Protein AF-A0A355AV39-F1 (afdb_monomer_lite)

Foldseek 3Di:
DDDVVVVVVCVVVVVVVCVVPPDDDDDDDPPPVVLLLVLCVVPPQQAEDRPPPCNPHHDVVDYHPVRLVVDPCSVVVVVVVDDPPDDDSD

Structure (mmCIF, N/CA/C/O backbone):
data_AF-A0A355AV39-F1
#
_entry.id  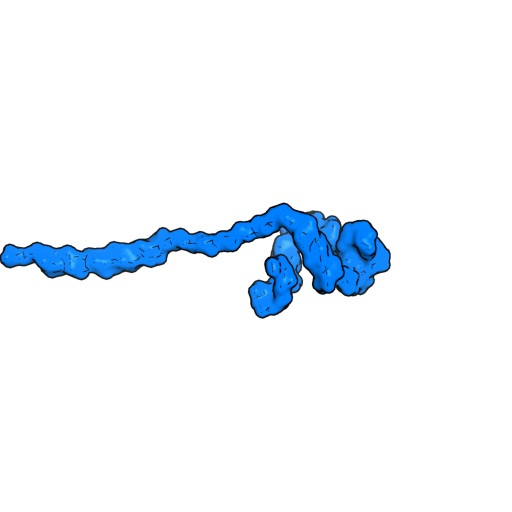 AF-A0A355AV39-F1
#
loop_
_atom_site.group_PDB
_atom_site.id
_atom_site.type_symbol
_atom_site.label_atom_id
_atom_site.label_alt_id
_atom_site.label_comp_id
_atom_site.label_asym_id
_atom_site.label_entity_id
_atom_site.label_seq_id
_atom_site.pdbx_PDB_ins_code
_atom_site.Cartn_x
_atom_site.Cartn_y
_atom_site.Cartn_z
_atom_site.occupancy
_atom_site.B_iso_or_equiv
_atom_site.auth_seq_id
_atom_site.auth_comp_id
_atom_site.auth_asym_id
_atom_site.auth_atom_id
_atom_site.pdbx_PDB_model_num
ATOM 1 N N . MET A 1 1 ? -45.903 6.192 47.397 1.00 52.38 1 MET A N 1
ATOM 2 C CA . MET A 1 1 ? -44.627 5.733 47.996 1.00 52.38 1 MET A CA 1
ATOM 3 C C 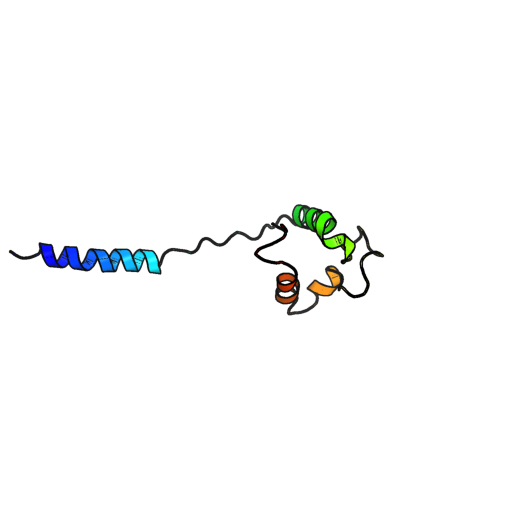. MET A 1 1 ? -44.412 4.323 47.429 1.00 52.38 1 MET A C 1
ATOM 5 O O . MET A 1 1 ? -45.303 3.527 47.646 1.00 52.38 1 MET A O 1
ATOM 9 N N . THR A 1 2 ? -43.465 3.933 46.565 1.00 56.19 2 THR A N 1
ATOM 10 C CA . THR A 1 2 ? -42.033 4.273 46.424 1.00 56.19 2 THR A CA 1
ATOM 11 C C . THR A 1 2 ? -41.422 3.710 45.103 1.00 56.19 2 THR A C 1
ATOM 13 O O . THR A 1 2 ? -40.370 3.088 45.144 1.00 56.19 2 THR A O 1
ATOM 16 N N . ASN A 1 3 ? -42.019 3.893 43.913 1.00 55.41 3 ASN A N 1
ATOM 17 C CA . ASN A 1 3 ? -41.439 3.327 42.661 1.00 55.41 3 ASN A CA 1
ATOM 18 C C . ASN A 1 3 ? -40.601 4.306 41.811 1.00 55.41 3 ASN A C 1
ATOM 20 O O . ASN A 1 3 ? -39.825 3.882 40.956 1.00 55.41 3 ASN A O 1
ATOM 24 N N . LEU A 1 4 ? -40.687 5.612 42.083 1.00 56.81 4 LEU A N 1
ATOM 25 C CA . LEU A 1 4 ? -39.923 6.643 41.371 1.00 56.81 4 LEU A CA 1
ATOM 26 C C . LEU A 1 4 ? -38.379 6.554 41.529 1.00 56.81 4 LEU A C 1
ATOM 28 O O . LEU A 1 4 ? -37.689 6.813 40.543 1.00 56.81 4 LEU A O 1
ATOM 32 N N . PRO A 1 5 ? -37.788 6.146 42.681 1.00 58.72 5 PRO A N 1
ATOM 33 C CA . PRO A 1 5 ? -36.327 6.093 42.816 1.00 58.72 5 PRO A CA 1
ATOM 34 C C . PRO A 1 5 ? -35.686 4.866 42.144 1.00 58.72 5 PRO A C 1
ATOM 36 O O . PRO A 1 5 ? -34.476 4.860 41.924 1.00 58.72 5 PRO A O 1
ATOM 39 N N . PHE A 1 6 ? -36.470 3.831 41.813 1.00 58.81 6 PHE A N 1
ATOM 40 C CA . PHE A 1 6 ? -35.964 2.625 41.149 1.00 58.81 6 PHE A CA 1
ATOM 41 C C . PHE A 1 6 ? -35.763 2.855 39.646 1.00 58.81 6 PHE A C 1
ATOM 43 O O . PHE A 1 6 ? -34.705 2.546 39.105 1.00 58.81 6 PHE A O 1
ATOM 50 N N . ILE A 1 7 ? -36.740 3.492 38.992 1.00 59.88 7 ILE A N 1
ATOM 51 C CA . ILE A 1 7 ? -36.674 3.824 37.562 1.00 59.88 7 ILE A CA 1
ATOM 52 C C . ILE A 1 7 ? -35.532 4.817 37.298 1.00 59.88 7 ILE A C 1
ATOM 54 O O . ILE A 1 7 ? -34.736 4.601 36.390 1.00 59.88 7 ILE A O 1
ATOM 58 N N . LEU A 1 8 ? -35.374 5.845 38.142 1.00 58.47 8 LEU A N 1
ATOM 59 C CA . LEU A 1 8 ? -34.324 6.864 37.998 1.00 58.47 8 LEU A CA 1
ATOM 60 C C . LEU A 1 8 ? -32.894 6.298 38.158 1.00 58.47 8 LEU A C 1
ATOM 62 O O . LEU A 1 8 ? -31.955 6.838 37.579 1.00 58.47 8 LEU A O 1
ATOM 66 N N . ARG A 1 9 ? -32.726 5.182 38.886 1.00 59.34 9 ARG A N 1
ATOM 67 C CA . ARG A 1 9 ? -31.445 4.458 39.022 1.00 59.34 9 ARG A CA 1
ATOM 68 C C . ARG A 1 9 ? -31.098 3.573 37.821 1.00 59.34 9 ARG A C 1
ATOM 70 O O . ARG A 1 9 ? -29.923 3.285 37.626 1.00 59.34 9 ARG A O 1
ATOM 77 N N . LEU A 1 10 ? -32.080 3.169 37.015 1.00 59.78 10 LEU A N 1
ATOM 78 C CA . LEU A 1 10 ? -31.867 2.341 35.820 1.00 59.78 10 LEU A CA 1
ATOM 79 C C . LEU A 1 10 ? -31.503 3.169 34.578 1.00 59.78 10 LEU A C 1
ATOM 81 O O . LEU A 1 10 ? -30.803 2.673 33.700 1.00 59.78 10 LEU A O 1
ATOM 85 N N . ILE A 1 11 ? -31.911 4.440 34.525 1.00 64.62 11 ILE A N 1
ATOM 86 C CA . ILE A 1 11 ? -31.595 5.375 33.429 1.00 64.62 11 ILE A CA 1
ATOM 87 C C . ILE A 1 11 ? -30.083 5.484 33.136 1.00 64.62 11 ILE A C 1
ATOM 89 O O . ILE A 1 11 ? -29.713 5.349 31.967 1.00 64.62 11 ILE A O 1
ATOM 93 N N . PRO A 1 12 ? -29.180 5.666 34.124 1.00 65.25 12 PRO A N 1
ATOM 94 C CA . PRO A 1 12 ? -27.744 5.710 33.846 1.00 65.25 12 PRO A CA 1
ATOM 95 C C . PRO A 1 12 ? -27.193 4.365 33.355 1.00 65.25 12 PRO A C 1
ATOM 97 O O . PRO A 1 12 ? -26.303 4.353 32.510 1.00 65.25 12 PRO A O 1
ATOM 100 N N . CYS A 1 13 ? -27.744 3.235 33.813 1.00 69.94 13 CYS A N 1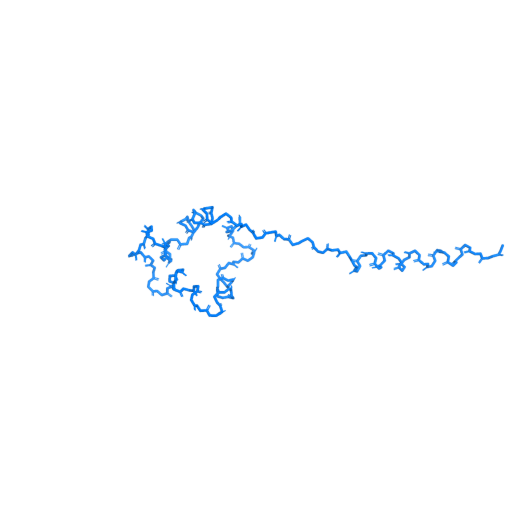
ATOM 101 C CA . CYS A 1 13 ? -27.349 1.906 33.338 1.00 69.94 13 CYS A CA 1
ATOM 102 C C . CYS A 1 13 ? -27.751 1.678 31.876 1.00 69.94 13 CYS A C 1
ATOM 104 O O . CYS A 1 13 ? -26.956 1.145 31.109 1.00 69.94 13 CYS A O 1
ATOM 106 N N . VAL A 1 14 ? -28.946 2.117 31.471 1.00 75.62 14 VAL A N 1
ATOM 107 C CA . VAL A 1 14 ? -29.412 2.001 30.079 1.00 75.62 14 VAL A CA 1
ATOM 108 C C . VAL A 1 14 ? -28.635 2.946 29.161 1.00 75.62 14 VAL A C 1
ATOM 110 O O . VAL A 1 14 ? -28.214 2.536 28.083 1.00 75.62 14 VAL A O 1
ATOM 113 N N . GLY A 1 15 ? -28.378 4.184 29.593 1.00 78.31 15 GLY A N 1
ATOM 114 C CA . GLY A 1 15 ? -27.569 5.137 28.828 1.00 78.31 15 GLY A CA 1
ATOM 115 C C . GLY A 1 15 ? -26.128 4.663 28.629 1.00 78.31 15 GLY A C 1
ATOM 116 O O . GLY A 1 15 ? -25.613 4.711 27.515 1.00 78.31 15 GLY A O 1
ATOM 117 N N . LEU A 1 16 ? -25.497 4.135 29.683 1.00 77.81 16 LEU A N 1
ATOM 118 C CA . LEU A 1 16 ? -24.146 3.579 29.604 1.00 77.81 16 LEU A CA 1
ATOM 119 C C . LEU A 1 16 ? -24.097 2.330 28.715 1.00 77.81 16 LEU A C 1
ATOM 121 O O . LEU A 1 16 ? -23.171 2.177 27.926 1.00 77.81 16 LEU A O 1
ATOM 125 N N . TRP A 1 17 ? -25.112 1.469 28.793 1.00 78.94 17 TRP A N 1
ATOM 126 C CA . TRP A 1 17 ? -25.227 0.301 27.924 1.00 78.94 17 TRP A CA 1
ATOM 127 C C . TRP A 1 17 ? -25.347 0.711 26.448 1.00 78.94 17 TRP A C 1
ATOM 129 O O . TRP A 1 17 ? -24.604 0.212 25.613 1.00 78.94 17 TRP A O 1
ATOM 139 N N . LEU A 1 18 ? -26.173 1.703 26.110 1.00 81.25 18 LEU A N 1
ATOM 140 C CA . LEU A 1 18 ? -26.290 2.183 24.726 1.00 81.25 18 LEU A CA 1
ATOM 141 C C . LEU A 1 18 ? -24.981 2.761 24.170 1.00 81.25 18 LEU A C 1
ATOM 143 O O . LEU A 1 18 ? -24.684 2.565 22.995 1.00 81.25 18 LEU A O 1
ATOM 147 N N . VAL A 1 19 ? -24.188 3.442 25.000 1.00 83.56 19 VAL A N 1
ATOM 148 C CA . VAL A 1 19 ? -22.881 3.979 24.587 1.00 83.56 19 VAL A CA 1
ATOM 149 C C . VAL A 1 19 ? -21.861 2.858 24.385 1.00 83.56 19 VAL A C 1
ATOM 151 O O . VAL A 1 19 ? -21.131 2.871 23.398 1.00 83.56 19 VAL A O 1
ATOM 154 N N . LEU A 1 20 ? -21.832 1.868 25.281 1.00 83.38 20 LEU A N 1
ATOM 155 C CA . LEU A 1 20 ? -20.913 0.728 25.183 1.00 83.38 20 LEU A CA 1
ATOM 156 C C . LEU A 1 20 ? -21.220 -0.184 23.989 1.00 83.38 20 LEU A C 1
ATOM 158 O O . LEU A 1 20 ? -20.308 -0.803 23.448 1.00 83.38 20 LEU A O 1
ATOM 162 N N . PHE A 1 21 ? -22.483 -0.252 23.569 1.00 82.12 21 PHE A N 1
ATOM 163 C CA . PHE A 1 21 ? -22.931 -1.068 22.439 1.00 82.12 21 PHE A CA 1
ATOM 164 C C . PHE A 1 21 ? -23.193 -0.254 21.163 1.00 82.12 21 PHE A C 1
ATOM 166 O O . PHE A 1 21 ? -23.774 -0.771 20.206 1.00 82.12 21 PHE A O 1
ATOM 173 N N . ALA A 1 22 ? -22.761 1.009 21.112 1.00 84.19 22 ALA A N 1
ATOM 174 C CA . ALA A 1 22 ? -22.889 1.811 19.906 1.00 84.19 22 ALA A CA 1
ATOM 175 C C . ALA A 1 22 ? -22.019 1.218 18.776 1.00 84.19 22 ALA A C 1
ATOM 177 O O . ALA A 1 22 ? -20.820 1.000 18.972 1.00 84.19 22 ALA A O 1
ATOM 178 N N . PRO A 1 23 ? -22.578 0.965 17.578 1.00 81.31 23 PRO A N 1
ATOM 179 C CA . PRO A 1 23 ? -21.789 0.482 16.455 1.00 81.31 23 PRO A CA 1
ATOM 180 C C . PRO A 1 23 ? -20.762 1.535 16.025 1.00 81.31 23 PRO A C 1
ATOM 182 O O . PRO A 1 23 ? -21.095 2.699 15.785 1.00 81.31 23 PRO A O 1
ATOM 185 N N . ILE A 1 24 ? -19.508 1.113 15.876 1.00 80.62 24 ILE A N 1
ATOM 186 C CA . ILE A 1 24 ? -18.447 1.956 15.323 1.00 80.62 24 ILE A CA 1
ATOM 187 C C . ILE A 1 24 ? -18.674 2.066 13.816 1.00 80.62 24 ILE A C 1
ATOM 189 O O . ILE A 1 24 ? -18.746 1.059 13.110 1.00 80.62 24 ILE A O 1
ATOM 193 N N . LYS A 1 25 ? -18.768 3.294 13.299 1.00 78.50 25 LYS A N 1
ATOM 194 C CA . LYS A 1 25 ? -18.776 3.513 11.852 1.00 78.50 25 LYS A CA 1
ATOM 195 C C . LYS A 1 25 ? -17.370 3.308 11.308 1.00 78.50 25 LYS A C 1
ATOM 197 O O . LYS A 1 25 ? -16.490 4.136 11.526 1.00 78.50 25 LYS A O 1
ATOM 202 N N . THR A 1 26 ? -17.170 2.227 10.569 1.00 71.12 26 THR A N 1
ATOM 203 C CA . THR A 1 26 ? -15.955 2.030 9.781 1.00 71.12 26 THR A CA 1
ATOM 204 C C . THR A 1 26 ? -16.067 2.810 8.474 1.00 71.12 26 THR A C 1
ATOM 206 O O . THR A 1 26 ? -17.131 2.856 7.851 1.00 71.12 26 THR A O 1
ATOM 209 N N . LYS A 1 27 ? -14.969 3.421 8.025 1.00 68.62 27 LYS A N 1
ATOM 210 C CA . LYS A 1 27 ? -14.870 3.906 6.644 1.00 68.62 27 LYS A CA 1
ATOM 211 C C . LYS A 1 27 ? -14.913 2.692 5.716 1.00 68.62 27 LYS A C 1
ATOM 213 O O . LYS A 1 27 ? -14.180 1.730 5.935 1.00 68.62 27 LYS A O 1
ATOM 218 N N . ALA A 1 28 ? -15.791 2.722 4.716 1.00 65.69 28 ALA A N 1
ATOM 219 C CA . ALA A 1 28 ? -15.759 1.726 3.654 1.00 65.69 28 ALA A CA 1
ATOM 220 C C . ALA A 1 28 ? -14.433 1.865 2.896 1.00 65.69 28 ALA A C 1
ATOM 222 O O . ALA A 1 28 ? -14.008 2.987 2.611 1.00 65.69 28 ALA A O 1
ATOM 223 N N . LEU A 1 29 ? -13.789 0.737 2.599 1.00 65.31 29 LEU A N 1
ATOM 224 C CA . LEU A 1 29 ? -12.636 0.714 1.710 1.00 65.31 29 LEU A CA 1
ATOM 225 C C . LEU A 1 29 ? -13.109 1.184 0.330 1.00 65.31 29 LEU A C 1
ATOM 227 O O . LEU A 1 29 ? -14.049 0.603 -0.218 1.00 65.31 29 LEU A O 1
ATOM 231 N N . ASP A 1 30 ? -12.506 2.247 -0.205 1.00 65.56 30 ASP A N 1
ATOM 232 C CA . ASP A 1 30 ? -12.809 2.676 -1.568 1.00 65.56 30 ASP A CA 1
ATOM 233 C C . ASP A 1 30 ? -12.372 1.560 -2.529 1.00 65.56 30 ASP A C 1
ATOM 235 O O . ASP A 1 30 ? -11.219 1.127 -2.530 1.00 65.56 30 ASP A O 1
ATOM 239 N N . THR A 1 31 ? -13.325 1.040 -3.300 1.00 70.12 31 THR A N 1
ATOM 240 C CA . THR A 1 31 ? -13.096 -0.044 -4.267 1.00 70.12 31 THR A CA 1
ATOM 241 C C . THR A 1 31 ? -12.758 0.489 -5.657 1.00 70.12 31 THR A C 1
ATOM 243 O O . THR A 1 31 ? -12.536 -0.290 -6.587 1.00 70.12 31 THR A O 1
ATOM 246 N N . ASN A 1 32 ? -12.681 1.813 -5.822 1.00 83.06 32 ASN A N 1
ATOM 247 C CA . ASN A 1 32 ? -12.330 2.449 -7.077 1.00 83.06 32 ASN A CA 1
ATOM 248 C C . ASN A 1 32 ? -10.822 2.350 -7.351 1.00 83.06 32 ASN A C 1
ATOM 250 O O . ASN A 1 32 ? -10.045 3.283 -7.139 1.00 83.06 32 ASN A O 1
ATOM 254 N N . ALA A 1 33 ? -10.415 1.201 -7.889 1.00 82.06 33 ALA A N 1
ATOM 255 C CA . ALA A 1 33 ? -9.036 0.939 -8.281 1.00 82.06 33 ALA A CA 1
ATOM 256 C C . ALA A 1 33 ? -8.477 1.992 -9.258 1.00 82.06 33 ALA A C 1
ATOM 258 O O . ALA A 1 33 ? -7.284 2.286 -9.213 1.00 82.06 33 ALA A O 1
ATOM 259 N N . ALA A 1 34 ? -9.319 2.595 -10.108 1.00 85.19 34 ALA A N 1
ATOM 260 C CA . ALA A 1 34 ? -8.886 3.641 -11.032 1.00 85.19 34 ALA A CA 1
ATOM 261 C C . ALA A 1 34 ? -8.500 4.930 -10.290 1.00 85.19 34 ALA A C 1
ATOM 263 O O . ALA A 1 34 ? -7.444 5.499 -10.562 1.00 85.19 34 ALA A O 1
ATOM 264 N N . ALA A 1 35 ? -9.296 5.355 -9.304 1.00 84.75 35 ALA A N 1
ATOM 265 C CA . ALA A 1 35 ? -8.945 6.492 -8.453 1.00 84.75 35 ALA A CA 1
ATOM 266 C C . ALA A 1 35 ? -7.655 6.220 -7.660 1.00 84.75 35 ALA A C 1
ATOM 268 O O . ALA A 1 35 ? -6.750 7.056 -7.647 1.00 84.75 35 ALA A O 1
ATOM 269 N N . GLY A 1 36 ? -7.521 5.019 -7.086 1.00 82.19 36 GLY A N 1
ATOM 270 C CA . GLY A 1 36 ? -6.29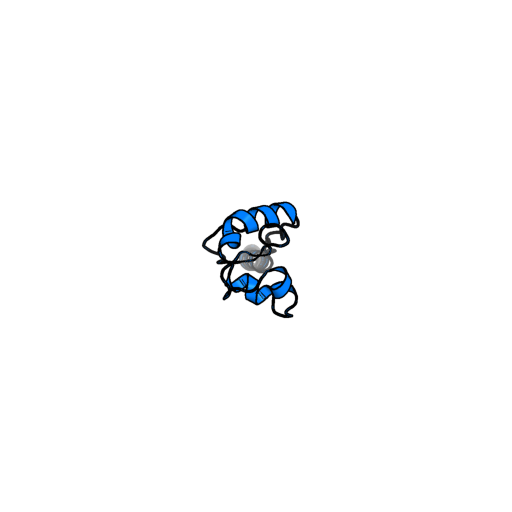8 4.599 -6.397 1.00 82.19 36 GLY A CA 1
ATOM 271 C C . GLY A 1 36 ? -5.062 4.618 -7.305 1.00 82.19 36 GLY A C 1
ATOM 272 O O . GLY A 1 36 ? -3.987 5.052 -6.887 1.00 82.19 36 GLY A O 1
ATOM 273 N N . PHE A 1 37 ? -5.214 4.224 -8.572 1.00 86.25 37 PHE A N 1
ATOM 274 C CA . PHE A 1 37 ? -4.142 4.279 -9.565 1.00 86.25 37 PHE A CA 1
ATOM 275 C C . PHE A 1 37 ? -3.705 5.719 -9.878 1.00 86.25 37 PHE A C 1
ATOM 277 O O . PHE A 1 37 ? -2.506 6.001 -9.916 1.00 86.25 37 PHE A O 1
ATOM 284 N N . GLU A 1 38 ? -4.646 6.655 -10.046 1.00 88.88 38 GLU A N 1
ATOM 285 C CA . GLU A 1 38 ? -4.326 8.074 -10.260 1.00 88.88 38 GLU A CA 1
ATOM 286 C C . GLU A 1 38 ? -3.600 8.698 -9.061 1.00 88.88 38 GLU A C 1
ATOM 288 O O . GLU A 1 38 ? -2.605 9.410 -9.236 1.00 88.88 38 GLU A O 1
ATOM 293 N N . LEU A 1 39 ? -4.039 8.391 -7.836 1.00 85.62 39 LEU A N 1
ATOM 294 C CA . LEU A 1 39 ? -3.360 8.859 -6.626 1.00 85.62 39 LEU A CA 1
ATOM 295 C C . LEU A 1 39 ? -1.946 8.287 -6.519 1.00 85.62 39 LEU A C 1
ATOM 297 O O . LEU A 1 39 ? -1.002 9.037 -6.256 1.00 85.62 39 LEU A O 1
ATOM 301 N N . ALA A 1 40 ? -1.771 6.992 -6.789 1.00 85.25 40 ALA A N 1
ATOM 302 C CA . ALA A 1 40 ? -0.458 6.363 -6.783 1.00 85.25 40 ALA A CA 1
ATOM 303 C C . ALA A 1 40 ? 0.492 7.068 -7.764 1.00 85.25 40 ALA A C 1
ATOM 305 O O . ALA A 1 40 ? 1.622 7.398 -7.396 1.00 85.25 40 ALA A O 1
ATOM 306 N N . LYS A 1 41 ? 0.039 7.369 -8.990 1.00 88.06 41 LYS A N 1
ATOM 307 C CA . LYS A 1 41 ? 0.850 8.112 -9.970 1.00 88.06 41 LYS A CA 1
ATOM 308 C C . LYS A 1 41 ? 1.285 9.477 -9.441 1.00 88.06 41 LYS A C 1
ATOM 310 O O . LYS A 1 41 ? 2.435 9.866 -9.625 1.00 88.06 41 LYS A O 1
ATOM 315 N N . LYS A 1 42 ? 0.383 10.192 -8.769 1.00 88.06 42 LYS A N 1
ATOM 316 C CA . LYS A 1 42 ? 0.640 11.545 -8.266 1.00 88.06 42 LYS A CA 1
ATOM 317 C C . LYS A 1 42 ? 1.592 11.574 -7.069 1.00 88.06 42 LYS A C 1
ATOM 319 O O . LYS A 1 42 ? 2.436 12.463 -6.997 1.00 88.06 42 LYS A O 1
ATOM 324 N N . TYR A 1 43 ? 1.459 10.628 -6.141 1.00 84.50 43 TYR A N 1
ATOM 325 C CA . TYR A 1 43 ? 2.131 10.698 -4.838 1.00 84.50 43 TYR A CA 1
ATOM 326 C C . TYR A 1 43 ? 3.241 9.658 -4.640 1.00 84.50 43 TYR A C 1
ATOM 328 O O . TYR A 1 43 ? 4.177 9.905 -3.883 1.00 84.50 43 TYR A O 1
ATOM 336 N N . CYS A 1 44 ? 3.194 8.523 -5.340 1.00 83.75 44 CYS A N 1
ATOM 337 C CA . CYS A 1 44 ? 4.094 7.389 -5.106 1.00 83.75 44 CYS A CA 1
ATOM 338 C C . CYS A 1 44 ? 5.107 7.159 -6.243 1.00 83.75 44 CYS A C 1
ATOM 340 O O . CYS A 1 44 ? 6.147 6.541 -6.007 1.00 83.75 44 CYS A O 1
ATOM 342 N N . ALA A 1 45 ? 4.857 7.674 -7.455 1.00 86.12 45 ALA A N 1
ATOM 343 C CA . ALA A 1 45 ? 5.641 7.363 -8.664 1.00 86.12 45 ALA A CA 1
ATOM 344 C C . ALA A 1 45 ? 7.117 7.783 -8.615 1.00 86.12 45 ALA A C 1
ATOM 346 O O . ALA A 1 45 ? 7.937 7.267 -9.376 1.00 86.12 45 ALA A O 1
ATOM 347 N N . ARG A 1 46 ? 7.466 8.726 -7.733 1.00 83.94 46 ARG A N 1
ATOM 348 C CA . ARG A 1 46 ? 8.857 9.144 -7.531 1.00 83.94 46 ARG A CA 1
ATOM 349 C C . ARG A 1 46 ? 9.710 8.004 -6.973 1.00 83.94 46 ARG A C 1
ATOM 351 O O . ARG A 1 46 ? 10.871 7.883 -7.347 1.00 83.94 46 ARG A O 1
ATOM 358 N N . CYS A 1 47 ? 9.143 7.197 -6.078 1.00 84.25 47 CYS A N 1
ATOM 359 C CA . CYS A 1 47 ? 9.874 6.152 -5.363 1.00 84.25 47 CYS A CA 1
ATOM 360 C C . CYS A 1 47 ? 9.483 4.744 -5.826 1.00 84.25 47 CYS A C 1
ATOM 362 O O . CYS A 1 47 ? 10.350 3.879 -5.875 1.00 84.25 47 CYS A O 1
ATOM 364 N N . HIS A 1 48 ? 8.223 4.525 -6.214 1.00 84.00 48 HIS A N 1
ATOM 365 C CA . HIS A 1 48 ? 7.698 3.218 -6.610 1.00 84.00 48 HIS A CA 1
ATOM 366 C C . HIS A 1 48 ? 7.448 3.096 -8.115 1.00 84.00 48 HIS A C 1
ATOM 368 O O . HIS A 1 48 ? 7.034 4.047 -8.781 1.00 84.00 48 HIS A O 1
ATOM 374 N N . VAL A 1 49 ? 7.593 1.868 -8.616 1.00 86.81 49 VAL A N 1
ATOM 375 C CA . VAL A 1 49 ? 7.044 1.447 -9.910 1.00 86.81 49 VAL A CA 1
ATOM 376 C C . VAL A 1 49 ? 5.555 1.124 -9.762 1.00 86.81 49 VAL A C 1
ATOM 378 O O . VAL A 1 49 ? 5.151 0.356 -8.882 1.00 86.81 49 VAL A O 1
ATOM 381 N N . ILE A 1 50 ? 4.756 1.690 -10.659 1.00 86.31 50 ILE A N 1
ATOM 382 C CA . ILE A 1 50 ? 3.297 1.678 -10.709 1.00 86.31 50 ILE A CA 1
ATOM 383 C C . ILE A 1 50 ? 2.881 1.079 -12.051 1.00 86.31 50 ILE A C 1
ATOM 385 O O . ILE A 1 50 ? 2.663 1.784 -13.036 1.00 86.31 50 ILE A O 1
ATOM 389 N N . GLY A 1 51 ? 2.787 -0.251 -12.085 1.00 84.06 51 GLY A N 1
ATOM 390 C CA . GLY A 1 51 ? 2.418 -0.998 -13.288 1.00 84.06 51 GLY A CA 1
ATOM 391 C C . GLY A 1 51 ? 3.225 -0.568 -14.517 1.00 84.06 51 GLY A C 1
ATOM 392 O O . GLY A 1 51 ? 4.437 -0.366 -14.443 1.00 84.06 51 GLY A O 1
ATOM 393 N N . GLU A 1 52 ? 2.525 -0.387 -15.633 1.00 87.00 52 GLU A N 1
ATOM 394 C CA . GLU A 1 52 ? 3.129 0.021 -16.905 1.00 87.00 52 GLU A CA 1
ATOM 395 C C . GLU A 1 52 ? 3.415 1.526 -17.005 1.00 87.00 52 GLU A C 1
ATOM 397 O O . GLU A 1 52 ? 4.174 1.942 -17.876 1.00 87.00 52 GLU A O 1
ATOM 402 N N . PHE A 1 53 ? 2.862 2.355 -16.111 1.00 88.06 53 PHE A N 1
ATOM 403 C CA . PHE A 1 53 ? 3.019 3.813 -16.180 1.00 88.06 53 PHE A CA 1
ATOM 404 C C . PHE A 1 53 ? 4.488 4.252 -16.077 1.00 88.06 53 PHE A C 1
ATOM 406 O O . PHE A 1 53 ? 4.925 5.133 -16.813 1.00 88.06 53 PHE A O 1
ATOM 413 N N . ASN A 1 54 ? 5.261 3.633 -15.183 1.00 86.94 54 ASN A N 1
ATOM 414 C CA . ASN A 1 54 ? 6.681 3.929 -14.982 1.00 86.94 54 ASN A CA 1
ATOM 415 C C . ASN A 1 54 ? 7.488 2.643 -14.738 1.00 86.94 54 ASN A C 1
ATOM 417 O O . ASN A 1 54 ? 8.241 2.544 -13.772 1.00 86.94 54 ASN A O 1
ATOM 421 N N . ARG A 1 55 ? 7.349 1.652 -15.631 1.00 83.19 55 ARG A N 1
ATOM 422 C CA . ARG A 1 55 ? 7.939 0.304 -15.489 1.00 83.19 55 ARG A CA 1
ATOM 423 C C . ARG A 1 55 ? 9.452 0.280 -15.210 1.00 83.19 55 ARG A C 1
ATOM 425 O O . ARG A 1 55 ? 9.934 -0.645 -14.566 1.00 83.19 55 ARG A O 1
ATOM 432 N N . LEU A 1 56 ? 10.189 1.282 -15.695 1.00 82.19 56 LEU A N 1
ATOM 433 C CA . LEU A 1 56 ? 11.637 1.454 -15.488 1.00 82.19 56 LEU A CA 1
ATOM 434 C C . LEU A 1 56 ? 11.978 2.612 -14.526 1.00 82.19 56 LEU A C 1
ATOM 436 O O . LEU A 1 56 ? 13.115 3.071 -14.493 1.00 82.19 56 LEU A O 1
ATOM 440 N N . GLY A 1 57 ? 10.986 3.134 -13.802 1.00 78.31 57 GLY A N 1
ATOM 441 C CA . GLY A 1 57 ? 11.133 4.240 -12.857 1.00 78.31 57 GLY A CA 1
ATOM 442 C C . GLY A 1 57 ? 11.333 3.785 -11.410 1.00 78.31 57 GLY A C 1
ATOM 443 O O . GLY A 1 57 ? 11.556 2.611 -11.127 1.00 78.31 57 GLY A O 1
ATOM 444 N N . GLY A 1 58 ? 11.207 4.734 -10.480 1.00 71.31 58 GLY A N 1
ATOM 445 C CA . GLY A 1 58 ? 11.367 4.494 -9.045 1.00 71.31 58 GLY A CA 1
ATOM 446 C C . GLY A 1 58 ? 12.825 4.506 -8.577 1.00 71.31 58 GLY A C 1
ATOM 447 O O . GLY A 1 58 ? 13.767 4.428 -9.363 1.00 71.31 58 GLY A O 1
ATOM 448 N N . ILE A 1 59 ? 13.015 4.638 -7.264 1.00 71.56 59 ILE A N 1
ATOM 449 C CA . ILE A 1 59 ? 14.337 4.622 -6.629 1.00 71.56 59 ILE A CA 1
ATOM 450 C C . ILE A 1 59 ? 14.575 3.195 -6.137 1.00 71.56 59 ILE A C 1
ATOM 452 O O . ILE A 1 59 ? 13.762 2.667 -5.380 1.00 71.56 59 ILE A O 1
ATOM 456 N N . GLY A 1 60 ? 15.692 2.585 -6.543 1.00 65.31 60 GLY A N 1
ATOM 457 C CA . GLY A 1 60 ? 15.954 1.140 -6.426 1.00 65.31 60 GLY A CA 1
ATOM 458 C C . GLY A 1 60 ? 15.893 0.511 -5.026 1.00 65.31 60 GLY A C 1
ATOM 459 O O . GLY A 1 60 ? 15.926 -0.708 -4.923 1.00 65.31 60 GLY A O 1
ATOM 460 N N . ASN A 1 61 ? 15.758 1.303 -3.960 1.00 69.31 61 ASN A N 1
ATOM 461 C CA . ASN A 1 61 ? 15.603 0.813 -2.587 1.00 69.31 61 ASN A CA 1
ATOM 462 C C . ASN A 1 61 ? 14.143 0.621 -2.135 1.00 69.31 61 ASN A C 1
ATOM 464 O O . ASN A 1 61 ? 13.921 0.212 -0.997 1.00 69.31 61 ASN A O 1
ATOM 468 N N . THR A 1 62 ? 13.149 0.900 -2.986 1.00 68.56 62 THR A N 1
ATOM 469 C CA . THR A 1 62 ? 11.725 0.764 -2.626 1.00 68.56 62 THR A CA 1
ATOM 470 C C . THR A 1 62 ? 11.057 -0.324 -3.475 1.00 68.56 62 THR A C 1
ATOM 472 O O . THR A 1 62 ? 11.152 -0.267 -4.703 1.00 68.56 62 THR A O 1
ATOM 475 N N . PRO A 1 63 ? 10.375 -1.327 -2.883 1.00 73.69 63 PRO A N 1
ATOM 476 C CA . PRO A 1 63 ? 9.757 -2.405 -3.656 1.00 73.69 63 PRO A CA 1
ATOM 477 C C . PRO A 1 63 ? 8.629 -1.879 -4.555 1.00 73.69 63 PRO A C 1
ATOM 479 O O . PRO A 1 63 ? 7.838 -1.026 -4.152 1.00 73.69 63 PRO A O 1
ATOM 482 N N . SER A 1 64 ? 8.511 -2.414 -5.770 1.00 76.75 64 SER A N 1
ATOM 483 C CA . SER A 1 64 ? 7.388 -2.103 -6.663 1.00 76.75 64 SER A CA 1
ATOM 484 C C . SER A 1 64 ? 6.065 -2.631 -6.093 1.00 76.75 64 SER A C 1
ATOM 486 O O . SER A 1 64 ? 6.047 -3.676 -5.438 1.00 76.75 64 SER A O 1
ATOM 488 N N . PHE A 1 65 ? 4.938 -1.955 -6.355 1.00 78.81 65 PHE A N 1
ATOM 489 C CA . PHE A 1 65 ? 3.634 -2.416 -5.847 1.00 78.81 65 PHE A CA 1
ATOM 490 C C . PHE A 1 65 ? 3.272 -3.843 -6.296 1.00 78.81 65 PHE A C 1
ATOM 492 O O . PHE A 1 65 ? 2.886 -4.636 -5.436 1.00 78.81 65 PHE A O 1
ATOM 499 N N . PRO A 1 66 ? 3.467 -4.239 -7.575 1.00 78.88 66 PRO A N 1
ATOM 500 C CA . PRO A 1 66 ? 3.182 -5.607 -8.016 1.00 78.88 66 PRO A CA 1
ATOM 501 C C . PRO A 1 66 ? 4.039 -6.672 -7.322 1.00 78.88 66 PRO A C 1
ATOM 503 O O . PRO A 1 66 ? 3.654 -7.838 -7.271 1.00 78.88 66 PRO A O 1
ATOM 506 N N . TYR A 1 67 ? 5.214 -6.297 -6.815 1.00 81.19 67 TYR A N 1
ATOM 507 C CA . TYR A 1 67 ? 6.064 -7.190 -6.035 1.00 81.19 67 TYR A CA 1
ATOM 508 C C . TYR A 1 67 ? 5.665 -7.198 -4.553 1.00 81.19 67 TYR A C 1
ATOM 510 O O . TYR A 1 67 ? 5.630 -8.256 -3.931 1.00 81.19 67 TYR A O 1
ATOM 518 N N . MET A 1 68 ? 5.306 -6.038 -3.997 1.00 81.75 68 MET A N 1
ATOM 519 C CA . MET A 1 68 ? 4.892 -5.879 -2.602 1.00 81.75 68 MET A CA 1
ATOM 520 C C . MET A 1 68 ? 3.673 -6.744 -2.261 1.00 81.75 68 MET A C 1
ATOM 522 O O . MET A 1 68 ? 3.735 -7.485 -1.283 1.00 81.75 68 MET A O 1
ATOM 526 N N . VAL A 1 69 ? 2.625 -6.725 -3.095 1.00 84.00 69 VAL A N 1
ATOM 527 C CA . VAL A 1 69 ? 1.365 -7.468 -2.864 1.00 84.00 69 VAL A CA 1
ATOM 528 C C . VAL A 1 69 ? 1.518 -8.993 -2.857 1.00 84.00 69 VAL A C 1
ATOM 530 O O . VAL A 1 69 ? 0.598 -9.699 -2.460 1.00 84.00 69 VAL A O 1
ATOM 533 N N . LYS A 1 70 ? 2.670 -9.522 -3.290 1.00 87.69 70 LYS A N 1
ATOM 534 C CA . LYS A 1 70 ? 2.960 -10.964 -3.262 1.00 87.69 70 LYS A CA 1
ATOM 535 C C . LYS A 1 70 ? 3.390 -11.465 -1.882 1.00 87.69 70 LYS A C 1
ATOM 537 O O . LYS A 1 70 ? 3.429 -12.673 -1.671 1.00 87.69 70 LYS A O 1
ATOM 542 N N . ASN A 1 71 ? 3.749 -10.568 -0.965 1.00 88.19 71 ASN A N 1
ATOM 543 C CA . ASN A 1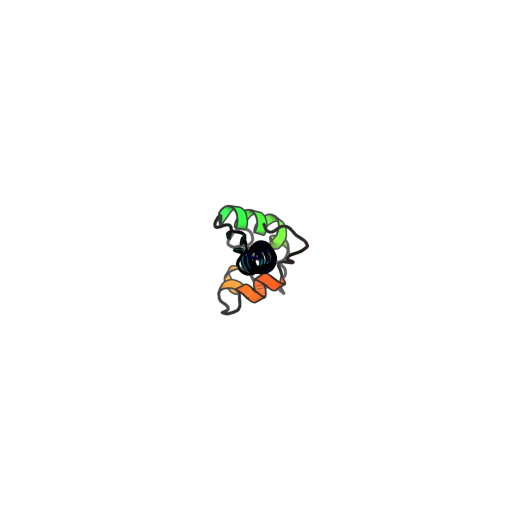 71 ? 4.152 -10.940 0.390 1.00 88.19 71 ASN A CA 1
ATOM 544 C C . ASN A 1 71 ? 2.910 -11.146 1.268 1.00 88.19 71 ASN A C 1
ATOM 546 O O . ASN A 1 71 ? 1.933 -10.421 1.122 1.00 88.19 71 ASN A O 1
ATOM 550 N N . ALA A 1 72 ? 2.943 -12.102 2.199 1.00 91.00 72 ALA A N 1
ATOM 551 C CA . ALA A 1 72 ? 1.802 -12.386 3.079 1.00 91.00 72 ALA A CA 1
ATOM 552 C C . ALA A 1 72 ? 1.446 -11.207 4.010 1.00 91.00 72 ALA A C 1
ATOM 554 O O . ALA A 1 72 ? 0.288 -11.020 4.363 1.00 91.00 72 ALA A O 1
ATOM 555 N N . ASP A 1 73 ? 2.437 -10.387 4.352 1.00 88.62 73 ASP A N 1
ATOM 556 C CA . ASP A 1 73 ? 2.365 -9.203 5.212 1.00 88.62 73 ASP A CA 1
ATOM 557 C C . ASP A 1 73 ? 2.254 -7.890 4.411 1.00 88.62 73 ASP A C 1
ATOM 559 O O . ASP A 1 73 ? 2.530 -6.805 4.925 1.00 88.62 73 ASP A O 1
ATOM 563 N N . TRP A 1 74 ? 1.860 -7.953 3.131 1.00 85.25 74 TRP A N 1
ATOM 564 C CA . TRP A 1 74 ? 1.834 -6.773 2.259 1.00 85.25 74 TRP A CA 1
ATOM 565 C C . TRP A 1 74 ? 0.984 -5.626 2.816 1.00 85.25 74 TRP A C 1
ATOM 567 O O . TRP A 1 74 ? 1.325 -4.465 2.605 1.00 85.25 74 TRP A O 1
ATOM 577 N N . GLN A 1 75 ? -0.096 -5.940 3.535 1.00 82.69 75 GLN A N 1
ATOM 578 C CA . GLN A 1 75 ? -1.006 -4.959 4.130 1.00 82.69 75 GLN A CA 1
ATOM 579 C C . GLN A 1 75 ? -0.315 -4.165 5.230 1.00 82.69 75 GLN A C 1
ATOM 581 O O . GLN A 1 75 ? -0.422 -2.944 5.258 1.00 82.69 75 GLN A O 1
ATOM 586 N N . GLU A 1 76 ? 0.431 -4.838 6.100 1.00 84.19 76 GLU A N 1
ATOM 587 C CA . GLU A 1 76 ? 1.187 -4.205 7.178 1.00 84.19 76 GLU A CA 1
ATOM 588 C C . GLU A 1 76 ? 2.311 -3.330 6.611 1.00 84.19 76 GLU A C 1
ATOM 590 O O . GLU A 1 76 ? 2.462 -2.166 6.986 1.00 84.19 76 GLU A O 1
ATOM 595 N N . ARG A 1 77 ? 3.026 -3.841 5.600 1.00 82.19 77 ARG A N 1
ATOM 596 C CA . ARG A 1 77 ? 4.056 -3.082 4.875 1.00 82.19 77 ARG A CA 1
ATOM 597 C C . ARG A 1 77 ? 3.486 -1.846 4.202 1.00 82.19 77 ARG A C 1
ATOM 599 O O . ARG A 1 77 ? 4.033 -0.763 4.368 1.00 82.19 77 ARG A O 1
ATOM 606 N N . PHE A 1 78 ? 2.384 -1.988 3.473 1.00 80.12 78 PHE A N 1
ATOM 607 C CA . PHE A 1 78 ? 1.707 -0.862 2.842 1.00 80.12 78 PHE A CA 1
ATOM 608 C C . PHE A 1 78 ? 1.237 0.158 3.888 1.00 80.12 78 PHE A C 1
ATOM 610 O O . PHE A 1 78 ? 1.456 1.356 3.719 1.00 80.12 78 PHE A O 1
ATOM 617 N N . SER A 1 79 ? 0.697 -0.331 5.009 1.00 77.12 79 SER A N 1
ATOM 618 C CA . SER A 1 79 ? 0.210 0.498 6.114 1.00 77.12 79 SER A CA 1
ATOM 619 C C . SER A 1 79 ? 1.320 1.322 6.775 1.00 77.12 79 SER A C 1
ATOM 621 O O . SER A 1 79 ? 1.065 2.428 7.236 1.00 77.12 79 SER A O 1
ATOM 623 N N . SER A 1 80 ? 2.564 0.832 6.782 1.00 74.56 80 SER A N 1
ATOM 624 C CA . SER A 1 80 ? 3.719 1.585 7.296 1.00 74.56 80 SER A CA 1
ATOM 625 C C . SER A 1 80 ? 4.107 2.794 6.433 1.00 74.56 80 SER A C 1
ATOM 627 O O . SER A 1 80 ? 4.667 3.763 6.944 1.00 74.56 80 SER A O 1
ATOM 629 N N . PHE A 1 81 ? 3.795 2.756 5.131 1.00 69.19 81 PHE A N 1
ATOM 630 C CA . PHE A 1 81 ? 4.026 3.875 4.213 1.00 69.19 81 PHE A CA 1
ATOM 631 C C . PHE A 1 81 ? 2.870 4.859 4.190 1.00 69.19 81 PHE A C 1
ATOM 633 O O . PHE A 1 81 ? 3.079 6.005 3.804 1.00 69.19 81 PHE A O 1
ATOM 640 N N . SER A 1 82 ? 1.665 4.419 4.555 1.00 56.88 82 SER A N 1
ATOM 641 C CA . SER A 1 82 ? 0.497 5.278 4.683 1.00 56.88 82 SER A CA 1
ATOM 642 C C . SER A 1 82 ? 0.460 5.875 6.088 1.00 56.88 82 SER A C 1
ATOM 644 O O . SER A 1 82 ? 0.091 5.183 7.038 1.00 56.88 82 SER A O 1
ATOM 646 N N . PRO A 1 83 ? 0.803 7.155 6.286 1.00 49.69 83 PRO A N 1
ATOM 647 C CA . PRO A 1 83 ? 0.595 7.772 7.576 1.00 49.69 83 PRO A CA 1
ATOM 648 C C . PRO A 1 83 ? -0.909 8.006 7.663 1.00 49.69 83 PRO A C 1
ATOM 650 O O . PRO A 1 83 ? -1.456 8.760 6.857 1.00 49.69 83 PRO A O 1
ATOM 653 N N . ALA A 1 84 ? -1.576 7.399 8.643 1.00 46.19 84 ALA A N 1
ATOM 654 C CA . ALA A 1 84 ? -2.970 7.715 8.951 1.00 46.19 84 ALA A CA 1
ATOM 655 C C . ALA A 1 84 ? -3.205 9.239 9.110 1.00 46.19 84 ALA A C 1
ATOM 657 O O . ALA A 1 84 ? -4.323 9.706 8.916 1.00 46.19 84 ALA A O 1
ATOM 658 N N . ASP A 1 85 ? -2.139 10.019 9.356 1.00 43.19 85 ASP A N 1
ATOM 659 C CA . ASP A 1 85 ? -2.222 11.425 9.754 1.00 43.19 85 ASP A CA 1
ATOM 660 C C . ASP A 1 85 ? -1.494 12.435 8.846 1.00 43.19 85 ASP A C 1
ATOM 662 O O . ASP A 1 85 ? -1.483 13.632 9.142 1.00 43.19 85 ASP A O 1
ATOM 666 N N . ARG A 1 86 ? -0.869 12.034 7.730 1.00 47.62 86 ARG A N 1
ATOM 667 C CA . ARG A 1 86 ? -0.296 13.022 6.794 1.00 47.62 86 ARG A CA 1
ATOM 668 C C . ARG A 1 86 ? -0.051 12.427 5.412 1.00 47.62 86 ARG A C 1
ATOM 670 O O . ARG A 1 86 ? 0.877 11.653 5.246 1.00 47.62 86 ARG A O 1
ATOM 677 N N . ILE A 1 87 ? -0.794 12.917 4.420 1.00 43.19 87 ILE A N 1
ATOM 678 C CA . ILE A 1 87 ? -0.787 12.530 2.992 1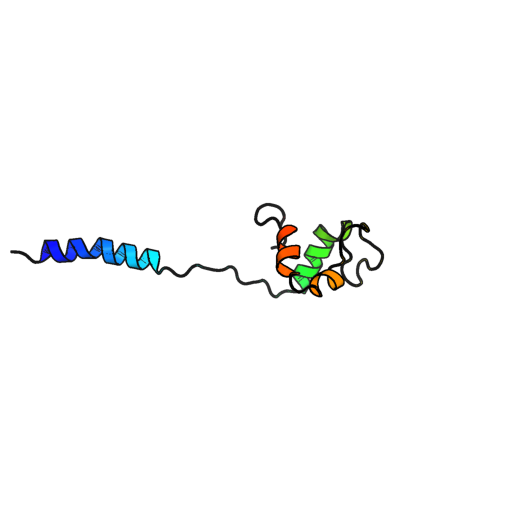.00 43.19 87 ILE A CA 1
ATOM 679 C C . ILE A 1 87 ? -1.866 11.491 2.650 1.00 43.19 87 ILE A C 1
ATOM 681 O O . ILE A 1 87 ? -1.622 10.304 2.487 1.00 43.19 87 ILE A O 1
ATOM 685 N N . GLN A 1 88 ? -3.090 12.005 2.527 1.00 45.34 88 GLN A N 1
ATOM 686 C CA . GLN A 1 88 ? -3.934 11.921 1.329 1.00 45.34 88 GLN A CA 1
ATOM 687 C C . GLN A 1 88 ? -3.590 10.803 0.317 1.00 45.34 88 GLN A C 1
ATOM 689 O O . GLN A 1 88 ? -3.125 11.070 -0.790 1.00 45.34 88 GLN A O 1
ATOM 694 N N . CYS A 1 89 ? -3.881 9.560 0.696 1.00 39.62 89 CYS A N 1
ATOM 695 C CA . CYS A 1 89 ? -4.202 8.460 -0.222 1.00 39.62 89 CYS A CA 1
ATOM 696 C C . CYS A 1 89 ? -5.633 7.936 0.028 1.00 39.62 89 CYS A C 1
ATOM 698 O O . CYS A 1 89 ? -5.899 6.746 -0.118 1.00 39.62 89 CYS A O 1
ATOM 700 N N . LEU A 1 90 ? -6.530 8.846 0.431 1.00 44.09 90 LEU A N 1
ATOM 701 C CA . LEU A 1 90 ? -7.983 8.691 0.537 1.00 44.09 90 LEU A CA 1
ATOM 702 C C . LEU A 1 90 ? -8.647 9.886 -0.151 1.00 44.09 90 LEU A C 1
ATOM 704 O O . LEU A 1 90 ? -8.136 11.017 0.046 1.00 44.09 90 LEU A O 1
#

Sequence (90 aa):
MTNLPFILRLIPCVGLWLVLFAPIKTKALDTNAAAGFELAKKYCARCHVIGEFNRLGGIGNTPSFPYMVKNADWQERFSSFSPADRIQCL

Radius of gyration: 24.11 Å; chains: 1; bounding box: 61×25×65 Å

pLDDT: mean 74.05, std 13.3, range [39.62, 91.0]

Secondary structure (DSSP, 8-state):
--SHHHHHHHHHHHHHHHHHTPPP-PPPPP--HHHHHHHHHHHTTTTS--TTTTTT-S-TTS--HHHHTTSTTHHHHHHHHS-TTSS---